Protein AF-A0A7W0NU84-F1 (afdb_monomer_lite)

Structure (mmCIF, N/CA/C/O backbone):
data_AF-A0A7W0NU84-F1
#
_entry.id   AF-A0A7W0NU84-F1
#
loop_
_atom_site.group_PDB
_atom_site.id
_atom_site.type_symbol
_atom_site.label_atom_id
_atom_site.label_alt_id
_atom_site.label_comp_id
_atom_site.label_asym_id
_atom_site.label_entity_id
_atom_site.label_seq_id
_atom_site.pdbx_PDB_ins_code
_atom_site.Cartn_x
_atom_site.Cartn_y
_atom_site.Cartn_z
_atom_site.occupancy
_atom_site.B_iso_or_equiv
_atom_site.auth_seq_id
_atom_site.auth_comp_id
_atom_site.auth_asym_id
_atom_site.auth_atom_id
_atom_site.pdbx_PDB_model_num
ATOM 1 N N . MET A 1 1 ? -51.612 52.251 52.554 1.00 40.50 1 MET A N 1
ATOM 2 C CA . MET A 1 1 ? -52.506 51.707 51.510 1.00 40.50 1 MET A CA 1
ATOM 3 C C . MET A 1 1 ? -51.687 50.801 50.609 1.00 40.50 1 MET A C 1
ATOM 5 O O . MET A 1 1 ? -50.624 51.212 50.166 1.00 40.50 1 MET A O 1
ATOM 9 N N . LEU A 1 2 ? -52.145 49.557 50.459 1.00 41.12 2 LEU A N 1
ATOM 10 C CA . LEU A 1 2 ? -51.575 48.499 49.626 1.00 41.12 2 LEU A CA 1
ATOM 11 C C . LEU A 1 2 ? -51.504 48.907 48.146 1.00 41.12 2 LEU A C 1
ATOM 13 O O . LEU A 1 2 ? -52.467 49.486 47.662 1.00 41.12 2 LEU A O 1
ATOM 17 N N . THR A 1 3 ? -50.463 48.469 47.425 1.00 41.66 3 THR A N 1
ATOM 18 C CA . THR A 1 3 ? -50.637 47.491 46.327 1.00 41.66 3 THR A CA 1
ATOM 19 C C . THR A 1 3 ? -49.306 46.847 45.932 1.00 41.66 3 THR A C 1
ATOM 21 O O . THR A 1 3 ? -48.330 47.525 45.629 1.00 41.66 3 THR A O 1
ATOM 24 N N . HIS A 1 4 ? -49.301 45.513 45.949 1.00 41.00 4 HIS A N 1
ATOM 25 C CA . HIS A 1 4 ? -48.306 44.640 45.338 1.00 41.00 4 HIS A CA 1
ATOM 26 C C . HIS A 1 4 ? -48.241 44.832 43.818 1.00 41.00 4 HIS A C 1
ATOM 28 O O . HIS A 1 4 ? -49.278 44.950 43.172 1.00 41.00 4 HIS A O 1
ATOM 34 N N . ALA A 1 5 ? -47.049 44.680 43.241 1.00 44.88 5 ALA A N 1
ATOM 35 C CA . ALA A 1 5 ? -46.904 44.103 41.908 1.00 44.88 5 ALA A CA 1
ATOM 36 C C . ALA A 1 5 ? -45.588 43.315 41.827 1.00 44.88 5 ALA A C 1
ATOM 38 O O . ALA A 1 5 ? -44.508 43.876 41.664 1.00 44.88 5 ALA A O 1
ATOM 39 N N . MET A 1 6 ? -45.703 41.993 41.967 1.00 47.34 6 MET A N 1
ATOM 40 C CA . MET A 1 6 ? -44.706 41.034 41.497 1.00 47.34 6 MET A CA 1
ATOM 41 C C . MET A 1 6 ? -44.535 41.191 39.982 1.00 47.34 6 MET A C 1
ATOM 43 O O . MET A 1 6 ? -45.529 41.197 39.256 1.00 47.34 6 MET A O 1
ATOM 47 N N . ARG A 1 7 ? -43.294 41.222 39.489 1.00 41.53 7 ARG A N 1
ATOM 48 C CA . ARG A 1 7 ? -42.988 40.846 38.104 1.00 41.53 7 ARG A CA 1
ATOM 49 C C . ARG A 1 7 ? -41.768 39.932 38.073 1.00 41.53 7 ARG A C 1
ATOM 51 O O . ARG A 1 7 ? -40.714 40.255 38.610 1.00 41.53 7 ARG A O 1
ATOM 58 N N . ALA A 1 8 ? -42.013 38.763 37.494 1.00 48.03 8 ALA A N 1
ATOM 59 C CA . ALA A 1 8 ? -41.130 37.624 37.326 1.00 48.03 8 ALA A CA 1
ATOM 60 C C . ALA A 1 8 ? -39.926 37.931 36.410 1.00 48.03 8 ALA A C 1
ATOM 62 O O . ALA A 1 8 ? -40.007 38.847 35.588 1.00 48.03 8 ALA A O 1
ATOM 63 N N . PRO A 1 9 ? -38.829 37.160 36.520 1.00 43.91 9 PRO A N 1
ATOM 64 C CA . PRO A 1 9 ? -37.654 37.314 35.673 1.00 43.91 9 PRO A CA 1
ATOM 65 C C . PRO A 1 9 ? -37.956 36.880 34.234 1.00 43.91 9 PRO A C 1
ATOM 67 O O . PRO A 1 9 ? -38.309 35.731 33.970 1.00 43.91 9 PRO A O 1
ATOM 70 N N . THR A 1 10 ? -37.796 37.807 33.292 1.00 46.47 10 THR A N 1
ATOM 71 C CA . THR A 1 10 ? -37.836 37.525 31.856 1.00 46.47 10 THR A CA 1
ATOM 72 C C . THR A 1 10 ? -36.582 36.733 31.491 1.00 46.47 10 THR A C 1
ATOM 74 O O . THR A 1 10 ? -35.487 37.284 31.403 1.00 46.47 10 THR A O 1
ATOM 77 N N . ALA A 1 11 ? -36.738 35.420 31.338 1.00 47.62 11 ALA A N 1
ATOM 78 C CA . ALA A 1 11 ? -35.702 34.528 30.845 1.00 47.62 11 ALA A CA 1
ATOM 79 C C . ALA A 1 11 ? -35.367 34.882 29.387 1.00 47.62 11 ALA A C 1
ATOM 81 O O . ALA A 1 11 ? -36.124 34.577 28.466 1.00 47.62 11 ALA A O 1
ATOM 82 N N . THR A 1 12 ? -34.232 35.545 29.181 1.00 49.22 12 THR A N 1
ATOM 83 C CA . THR A 1 12 ? -33.651 35.775 27.857 1.00 49.22 12 THR A CA 1
ATOM 84 C C . THR A 1 12 ? -33.118 34.444 27.327 1.00 49.22 12 THR A C 1
ATOM 86 O O . THR A 1 12 ? -32.030 34.007 27.697 1.00 49.22 12 THR A O 1
ATOM 89 N N . PHE A 1 13 ? -33.903 33.770 26.487 1.00 42.84 13 PHE A N 1
ATOM 90 C CA . PHE A 1 13 ? -33.463 32.590 25.744 1.00 42.84 13 PHE A CA 1
ATOM 91 C C . PHE A 1 13 ? -32.400 33.002 24.714 1.00 42.84 13 PHE A C 1
ATOM 93 O O . PHE A 1 13 ? -32.703 33.641 23.707 1.00 42.84 13 PHE A O 1
ATOM 100 N N . LEU A 1 14 ? -31.144 32.644 24.980 1.00 40.00 14 LEU A N 1
ATOM 101 C CA . LEU A 1 14 ? -30.031 32.769 24.044 1.00 40.00 14 LEU A CA 1
ATOM 102 C C . LEU A 1 14 ? -30.100 31.588 23.059 1.00 40.00 14 LEU A C 1
ATOM 104 O O . LEU A 1 14 ? -29.764 30.459 23.413 1.00 40.00 14 LEU A O 1
ATOM 108 N N . ILE A 1 15 ? -30.572 31.822 21.834 1.00 48.78 15 ILE A N 1
ATOM 109 C CA . ILE A 1 15 ? -30.535 30.813 20.767 1.00 48.78 15 ILE A CA 1
ATOM 110 C C . ILE A 1 15 ? -29.123 30.822 20.176 1.00 48.78 15 ILE A C 1
ATOM 112 O O . ILE A 1 15 ? -28.777 31.678 19.364 1.00 48.78 15 ILE A O 1
ATOM 116 N N . VAL A 1 16 ? -28.292 29.872 20.604 1.00 48.31 16 VAL A N 1
ATOM 117 C CA . VAL A 1 16 ? -27.009 29.573 19.958 1.00 48.31 16 VAL A CA 1
ATOM 118 C C . VAL A 1 16 ? -27.317 28.811 18.667 1.00 48.31 16 VAL A C 1
ATOM 120 O O . VAL A 1 16 ? -27.573 27.610 18.690 1.00 48.31 16 VAL A O 1
ATOM 123 N N . MET A 1 17 ? -27.340 29.513 17.529 1.00 39.62 17 MET A N 1
ATOM 124 C CA . MET A 1 17 ? -27.327 28.867 16.214 1.00 39.62 17 MET A CA 1
ATOM 125 C C . MET A 1 17 ? -25.930 28.300 15.954 1.00 39.62 17 MET A C 1
ATOM 127 O O . MET A 1 17 ? -25.048 28.984 15.439 1.00 39.62 17 MET A O 1
ATOM 131 N N . THR A 1 18 ? -25.728 27.034 16.307 1.00 49.00 18 THR A N 1
ATOM 132 C CA . THR A 1 18 ? -24.562 26.266 15.868 1.00 49.00 18 THR A CA 1
ATOM 133 C C . THR A 1 18 ? -24.756 25.916 14.394 1.00 49.00 18 THR A C 1
ATOM 135 O O . THR A 1 18 ? -25.393 24.920 14.056 1.00 49.00 18 THR A O 1
ATOM 138 N N . VAL A 1 19 ? -24.243 26.757 13.494 1.00 47.81 19 VAL A N 1
ATOM 139 C CA . VAL A 1 19 ? -24.115 26.406 12.075 1.00 47.81 19 VAL A CA 1
ATOM 140 C C . VAL A 1 19 ? -23.011 25.359 11.978 1.00 47.81 19 VAL A C 1
ATOM 142 O O . VAL A 1 19 ? -21.824 25.681 11.990 1.00 47.81 19 VAL A O 1
ATOM 145 N N . LEU A 1 20 ? -23.405 24.086 11.939 1.00 44.84 20 LEU A N 1
ATOM 146 C CA . LEU A 1 20 ? -22.503 22.984 11.640 1.00 44.84 20 LEU A CA 1
ATOM 147 C C . LEU A 1 20 ? -22.158 23.074 10.147 1.00 44.84 20 LEU A C 1
ATOM 149 O O . LEU A 1 20 ? -22.855 22.533 9.292 1.00 44.84 20 LEU A O 1
ATOM 153 N N . ALA A 1 21 ? -21.116 23.834 9.819 1.00 44.00 21 ALA A N 1
ATOM 154 C CA . ALA A 1 21 ? -20.542 23.836 8.485 1.00 44.00 21 ALA A CA 1
ATOM 155 C C . ALA A 1 21 ? -19.875 22.472 8.257 1.00 44.00 21 ALA A C 1
ATOM 157 O O . ALA A 1 21 ? -18.706 22.273 8.583 1.00 44.00 21 ALA A O 1
ATOM 158 N N . THR A 1 22 ? -20.623 21.508 7.721 1.00 46.16 22 THR A N 1
ATOM 159 C CA . THR A 1 22 ? -20.059 20.283 7.148 1.00 46.16 22 THR A CA 1
ATOM 160 C C . THR A 1 22 ? -19.301 20.662 5.884 1.00 46.16 22 THR A C 1
ATOM 162 O O . THR A 1 22 ? -19.836 20.610 4.772 1.00 46.16 22 THR A O 1
ATOM 165 N N . ALA A 1 23 ? -18.055 21.097 6.064 1.00 43.12 23 ALA A N 1
ATOM 166 C CA . ALA A 1 23 ? -17.084 21.183 4.993 1.00 43.12 23 ALA A CA 1
ATOM 167 C C . ALA A 1 23 ? -16.898 19.766 4.439 1.00 43.12 23 ALA A C 1
ATOM 169 O O . ALA A 1 23 ? -16.232 18.929 5.044 1.00 43.12 23 ALA A O 1
ATOM 170 N N . HIS A 1 24 ? -17.535 19.487 3.304 1.00 40.06 24 HIS A N 1
ATOM 171 C CA . HIS A 1 24 ? -17.214 18.323 2.497 1.00 40.06 24 HIS A CA 1
ATOM 172 C C . HIS A 1 24 ? -15.833 18.589 1.907 1.00 40.06 24 HIS A C 1
ATOM 174 O O . HIS A 1 24 ? -15.688 19.228 0.867 1.00 40.06 24 HIS A O 1
ATOM 180 N N . VAL A 1 25 ? -14.801 18.173 2.639 1.00 40.44 25 VAL A N 1
ATOM 181 C CA . VAL A 1 25 ? -13.452 18.071 2.100 1.00 40.44 25 VAL A CA 1
ATOM 182 C C . VAL A 1 25 ? -13.522 16.972 1.050 1.00 40.44 25 VAL A C 1
ATOM 184 O O . VAL A 1 25 ? -13.504 15.787 1.376 1.00 40.44 25 VAL A O 1
ATOM 187 N N . PHE A 1 26 ? -13.643 17.366 -0.215 1.00 32.94 26 PHE A N 1
ATOM 188 C CA . PHE A 1 26 ? -13.259 16.516 -1.332 1.00 32.94 26 PHE A CA 1
ATOM 189 C C . PHE A 1 26 ? -11.752 16.301 -1.199 1.00 32.94 26 PHE A C 1
ATOM 191 O O . PHE A 1 26 ? -10.952 17.094 -1.691 1.00 32.94 26 PHE A O 1
ATOM 198 N N . ALA A 1 27 ? -11.362 15.291 -0.424 1.00 41.88 27 ALA A N 1
ATOM 199 C CA . ALA A 1 27 ? -9.983 14.855 -0.374 1.00 41.88 27 ALA A CA 1
ATOM 200 C C . ALA A 1 27 ? -9.614 14.429 -1.796 1.00 41.88 27 ALA A C 1
ATOM 202 O O . ALA A 1 27 ? -10.244 13.526 -2.350 1.00 41.88 27 ALA A O 1
ATOM 203 N N . SER A 1 28 ? -8.623 15.092 -2.396 1.00 41.28 28 SER A N 1
ATOM 204 C CA . SER A 1 28 ? -7.923 14.537 -3.549 1.00 41.28 28 SER A CA 1
ATOM 205 C C . SER A 1 28 ? -7.577 13.092 -3.203 1.00 41.28 28 SER A C 1
ATOM 207 O O . SER A 1 28 ? -7.032 12.814 -2.131 1.00 41.28 28 SER A O 1
ATOM 209 N N . HIS A 1 29 ? -7.972 12.150 -4.057 1.00 50.59 29 HIS A N 1
ATOM 210 C CA . HIS A 1 29 ? -7.643 10.741 -3.874 1.00 50.59 29 HIS A CA 1
ATOM 211 C C . HIS A 1 29 ? -6.141 10.540 -4.135 1.00 50.59 29 HIS A C 1
ATOM 213 O O . HIS A 1 29 ? -5.758 9.916 -5.113 1.00 50.59 29 HIS A O 1
ATOM 219 N N . ASP A 1 30 ? -5.256 11.111 -3.324 1.00 57.88 30 ASP A N 1
ATOM 220 C CA . ASP A 1 30 ? -3.825 10.867 -3.450 1.00 57.88 30 ASP A CA 1
ATOM 221 C C . ASP A 1 30 ? -3.565 9.407 -3.076 1.00 57.88 30 ASP A C 1
ATOM 223 O O . ASP A 1 30 ? -3.809 8.978 -1.941 1.00 57.88 30 ASP A O 1
ATOM 227 N N . VAL A 1 31 ? -3.134 8.626 -4.069 1.00 67.19 31 VAL A N 1
ATOM 228 C CA . VAL A 1 31 ? -2.692 7.246 -3.869 1.00 67.19 31 VAL A CA 1
ATOM 229 C C . VAL A 1 31 ? -1.518 7.307 -2.886 1.00 67.19 31 VAL A C 1
ATOM 231 O O . VAL A 1 31 ? -0.577 8.062 -3.120 1.00 67.19 31 VAL A O 1
ATOM 234 N N . PRO A 1 32 ? -1.566 6.585 -1.754 1.00 77.06 32 PRO A N 1
ATOM 235 C CA . PRO A 1 32 ? -0.643 6.819 -0.647 1.00 77.06 32 PRO A CA 1
ATOM 236 C C . PRO A 1 32 ? 0.768 6.281 -0.889 1.00 77.06 32 PRO A C 1
ATOM 238 O O . PRO A 1 32 ? 1.634 6.501 -0.047 1.00 77.06 32 PRO A O 1
ATOM 241 N N . ILE A 1 33 ? 1.007 5.591 -2.004 1.00 82.56 33 ILE A N 1
ATOM 242 C CA . ILE A 1 33 ? 2.334 5.115 -2.391 1.00 82.56 33 ILE A CA 1
ATOM 243 C C . ILE A 1 33 ? 2.982 6.080 -3.377 1.00 82.56 33 ILE A C 1
ATOM 245 O O . ILE A 1 33 ? 2.340 6.557 -4.311 1.00 82.56 33 ILE A O 1
ATOM 249 N N . THR A 1 34 ? 4.264 6.371 -3.167 1.00 84.69 34 THR A N 1
ATOM 250 C CA . THR A 1 34 ? 5.027 7.278 -4.044 1.00 84.69 34 THR A CA 1
ATOM 251 C C . THR A 1 34 ? 5.799 6.548 -5.138 1.00 84.69 34 THR A C 1
ATOM 253 O O . THR A 1 34 ? 6.386 7.195 -6.004 1.00 84.69 34 THR A O 1
ATOM 256 N N . THR A 1 35 ? 5.847 5.214 -5.088 1.00 82.56 35 THR A N 1
ATOM 257 C CA . THR A 1 35 ? 6.432 4.396 -6.154 1.00 82.56 35 THR A CA 1
ATOM 258 C C . THR A 1 35 ? 5.662 4.655 -7.450 1.00 82.56 35 THR A C 1
ATOM 260 O O . THR A 1 35 ? 4.431 4.575 -7.439 1.00 82.56 35 THR A O 1
ATOM 263 N N . PRO A 1 36 ? 6.343 4.986 -8.559 1.00 84.12 36 PRO A N 1
ATOM 264 C CA . PRO A 1 36 ? 5.662 5.246 -9.817 1.00 84.12 36 PRO A CA 1
ATOM 265 C C . PRO A 1 36 ? 5.025 3.957 -10.348 1.00 84.12 36 PRO A C 1
ATOM 267 O O . PRO A 1 36 ? 5.593 2.878 -10.191 1.00 84.12 36 PRO A O 1
ATOM 270 N N . ILE A 1 37 ? 3.842 4.087 -10.956 1.00 83.12 37 ILE A N 1
ATOM 271 C CA . ILE A 1 37 ? 3.110 2.969 -11.577 1.00 83.12 37 ILE A CA 1
ATOM 272 C C . ILE A 1 37 ? 3.956 2.357 -12.695 1.00 83.12 37 ILE A C 1
ATOM 274 O O . ILE A 1 37 ? 4.158 1.146 -12.728 1.00 83.12 37 ILE A O 1
ATOM 278 N N . GLU A 1 38 ? 4.525 3.219 -13.537 1.00 82.25 38 GLU A N 1
ATOM 279 C CA . GLU A 1 38 ? 5.495 2.848 -14.556 1.00 82.25 38 GLU A CA 1
ATOM 280 C C . GLU A 1 38 ? 6.927 3.061 -14.053 1.00 82.25 38 GLU A C 1
ATOM 282 O O . GLU A 1 38 ? 7.297 4.152 -13.616 1.00 82.25 38 GLU A O 1
ATOM 287 N N . SER A 1 39 ? 7.769 2.034 -14.164 1.00 80.56 39 SER A N 1
ATOM 288 C CA . SER A 1 39 ? 9.210 2.135 -13.925 1.00 80.56 39 SER A CA 1
ATOM 289 C C . SER A 1 39 ? 10.000 1.594 -15.111 1.00 80.56 39 SER A C 1
ATOM 291 O O . SER A 1 39 ? 9.765 0.478 -15.575 1.00 80.56 39 SER A O 1
ATOM 293 N N . ALA A 1 40 ? 10.998 2.363 -15.550 1.00 82.25 40 ALA A N 1
ATOM 294 C CA . ALA A 1 40 ? 11.964 1.930 -16.559 1.00 82.25 40 ALA A CA 1
ATOM 295 C C . ALA A 1 40 ? 12.963 0.881 -16.024 1.00 82.25 40 ALA A C 1
ATOM 297 O O . ALA A 1 40 ? 13.636 0.223 -16.814 1.00 82.25 40 ALA A O 1
ATOM 298 N N . ASP A 1 41 ? 13.059 0.721 -14.698 1.00 84.94 41 ASP A N 1
ATOM 299 C CA . ASP A 1 41 ? 13.918 -0.258 -14.028 1.00 84.94 41 ASP A CA 1
ATOM 300 C C . ASP A 1 41 ? 13.079 -1.185 -13.132 1.00 84.94 41 ASP A C 1
ATOM 302 O O . ASP A 1 41 ? 12.413 -0.734 -12.195 1.00 84.94 41 ASP A O 1
ATOM 306 N N . ASN A 1 42 ? 13.115 -2.484 -13.436 1.00 87.06 42 ASN A N 1
ATOM 307 C CA . ASN A 1 42 ? 12.516 -3.563 -12.641 1.00 87.06 42 ASN A CA 1
ATOM 308 C C . ASN A 1 42 ? 13.578 -4.593 -12.221 1.00 87.06 42 ASN A C 1
ATOM 310 O O . ASN A 1 42 ? 13.296 -5.770 -12.020 1.00 87.06 42 ASN A O 1
ATOM 314 N N . GLY A 1 43 ? 14.837 -4.167 -12.102 1.00 90.88 43 GLY A N 1
ATOM 315 C CA . GLY A 1 43 ? 15.890 -5.003 -11.552 1.00 90.88 43 GLY A CA 1
ATOM 316 C C . GLY A 1 43 ? 15.650 -5.336 -10.069 1.00 90.88 43 GLY A C 1
ATOM 317 O O . GLY A 1 43 ? 14.962 -4.598 -9.357 1.00 90.88 43 GLY A O 1
ATOM 318 N N . PRO A 1 44 ? 16.289 -6.393 -9.535 1.00 94.31 44 PRO A N 1
ATOM 319 C CA . PRO A 1 44 ? 16.088 -6.829 -8.148 1.00 94.31 44 PRO A CA 1
ATOM 320 C C . PRO A 1 44 ? 16.337 -5.736 -7.097 1.00 94.31 44 PRO A C 1
ATOM 322 O O . PRO A 1 44 ? 15.671 -5.688 -6.064 1.00 94.31 44 PRO A O 1
ATOM 325 N N . MET A 1 45 ? 17.290 -4.833 -7.352 1.00 94.38 45 MET A N 1
ATOM 326 C CA . MET A 1 45 ? 17.580 -3.713 -6.451 1.00 94.38 45 MET A CA 1
ATOM 327 C C . MET A 1 45 ? 16.473 -2.654 -6.450 1.00 94.38 45 MET A C 1
ATOM 329 O O . MET A 1 45 ? 16.167 -2.114 -5.384 1.00 94.38 45 MET A O 1
ATOM 333 N N . ALA A 1 46 ? 15.878 -2.374 -7.613 1.00 92.38 46 ALA A N 1
ATOM 334 C CA . ALA A 1 46 ? 14.770 -1.436 -7.750 1.00 92.38 46 ALA A CA 1
ATOM 335 C C . ALA A 1 46 ? 13.520 -1.978 -7.046 1.00 92.38 46 ALA A C 1
ATOM 337 O O . ALA A 1 46 ? 12.926 -1.276 -6.230 1.00 92.38 46 ALA A O 1
ATOM 338 N N . ILE A 1 47 ? 13.214 -3.264 -7.236 1.00 95.12 47 ILE A N 1
ATOM 339 C CA . ILE A 1 47 ? 12.117 -3.947 -6.536 1.00 95.12 47 ILE A CA 1
ATOM 340 C C . ILE A 1 47 ? 12.332 -3.899 -5.018 1.00 95.12 47 ILE A C 1
ATOM 342 O O . ILE A 1 47 ? 11.439 -3.505 -4.272 1.00 95.12 47 ILE A O 1
ATOM 346 N N . ALA A 1 48 ? 13.539 -4.211 -4.533 1.00 95.12 48 ALA A N 1
ATOM 347 C CA . ALA A 1 48 ? 13.843 -4.130 -3.104 1.00 95.12 48 ALA A CA 1
ATOM 348 C C . ALA A 1 48 ? 13.709 -2.701 -2.541 1.00 95.12 48 ALA A C 1
ATOM 350 O O . ALA A 1 48 ? 13.351 -2.524 -1.376 1.00 95.12 48 ALA A O 1
ATOM 351 N N . ALA A 1 49 ? 14.009 -1.672 -3.339 1.00 94.19 49 ALA A N 1
ATOM 352 C CA . ALA A 1 49 ? 13.778 -0.283 -2.952 1.00 94.19 49 ALA A CA 1
ATOM 353 C C . ALA A 1 49 ? 12.282 0.056 -2.910 1.00 94.19 49 ALA A C 1
ATOM 355 O O . ALA A 1 49 ? 11.841 0.689 -1.952 1.00 94.19 49 ALA A O 1
ATOM 356 N N . ALA A 1 50 ? 11.509 -0.418 -3.885 1.00 95.12 50 ALA A N 1
ATOM 357 C CA . ALA A 1 50 ? 10.067 -0.225 -3.952 1.00 95.12 50 ALA A CA 1
ATOM 358 C C . ALA A 1 50 ? 9.334 -0.891 -2.775 1.00 95.12 50 ALA A C 1
ATOM 360 O O . ALA A 1 50 ? 8.468 -0.265 -2.169 1.00 95.12 50 ALA A O 1
ATOM 361 N N . ILE A 1 51 ? 9.749 -2.096 -2.369 1.00 96.94 51 ILE A N 1
ATOM 362 C CA . ILE A 1 51 ? 9.250 -2.771 -1.157 1.00 96.94 51 ILE A CA 1
ATOM 363 C C . ILE A 1 51 ? 9.482 -1.896 0.080 1.00 96.94 51 ILE A C 1
ATOM 365 O O . ILE A 1 51 ? 8.543 -1.590 0.815 1.00 96.94 51 ILE A O 1
ATOM 369 N N . ARG A 1 52 ? 10.723 -1.426 0.290 1.00 96.88 52 ARG A N 1
ATOM 370 C CA . ARG A 1 52 ? 11.051 -0.539 1.424 1.00 96.88 52 ARG A CA 1
ATOM 371 C C . ARG A 1 52 ? 10.219 0.742 1.407 1.00 96.88 52 ARG A C 1
ATOM 373 O O . ARG A 1 52 ? 9.845 1.234 2.470 1.00 96.88 52 ARG A O 1
ATOM 380 N N . GLN A 1 53 ? 9.944 1.276 0.219 1.00 95.19 53 GLN A N 1
ATOM 381 C CA . GLN A 1 53 ? 9.109 2.458 0.053 1.00 95.19 53 GLN A CA 1
ATOM 382 C C . GLN A 1 53 ? 7.648 2.171 0.428 1.00 95.19 53 GLN A C 1
ATOM 384 O O . GLN A 1 53 ? 7.088 2.909 1.236 1.00 95.19 53 GLN A O 1
ATOM 389 N N . GLY A 1 54 ? 7.067 1.070 -0.057 1.00 95.62 54 GLY A N 1
ATOM 390 C CA . GLY A 1 54 ? 5.707 0.644 0.291 1.00 95.62 54 GLY A CA 1
ATOM 391 C C . GLY A 1 54 ? 5.508 0.466 1.799 1.00 95.62 54 GLY A C 1
ATOM 392 O O . GLY A 1 54 ? 4.547 0.984 2.371 1.00 95.62 54 GLY A O 1
ATOM 393 N N . GLU A 1 55 ? 6.465 -0.164 2.487 1.00 97.19 55 GLU A N 1
ATOM 394 C CA . GLU A 1 55 ? 6.438 -0.276 3.952 1.00 97.19 55 GLU A CA 1
ATOM 395 C C . GLU A 1 55 ? 6.522 1.084 4.661 1.00 97.19 55 GLU A C 1
ATOM 397 O O . GLU A 1 55 ? 5.869 1.303 5.688 1.00 97.19 55 GLU A O 1
ATOM 402 N N . ALA A 1 56 ? 7.366 1.994 4.168 1.00 96.38 56 ALA A N 1
ATOM 403 C CA . ALA A 1 56 ? 7.520 3.328 4.743 1.00 96.38 56 ALA A CA 1
ATOM 404 C C . ALA A 1 56 ? 6.240 4.159 4.575 1.00 96.38 56 ALA A C 1
ATOM 406 O O . ALA A 1 56 ? 5.813 4.837 5.516 1.00 96.38 56 ALA A O 1
ATOM 407 N N . ASP A 1 57 ? 5.603 4.057 3.411 1.00 95.62 57 ASP A N 1
ATOM 408 C CA . ASP A 1 57 ? 4.323 4.688 3.110 1.00 95.62 57 ASP A CA 1
ATOM 409 C C . ASP A 1 57 ? 3.208 4.139 4.016 1.00 95.62 57 ASP A C 1
ATOM 411 O O . ASP A 1 57 ? 2.456 4.923 4.603 1.00 95.62 57 ASP A O 1
ATOM 415 N N . ALA A 1 58 ? 3.161 2.821 4.245 1.00 95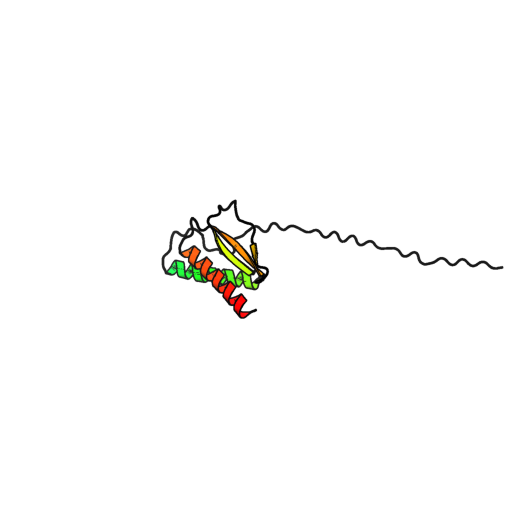.56 58 ALA A N 1
ATOM 416 C CA . ALA A 1 58 ? 2.207 2.220 5.178 1.00 95.56 58 ALA A CA 1
ATOM 417 C C . ALA A 1 58 ? 2.423 2.705 6.616 1.00 95.56 58 ALA A C 1
ATOM 419 O O . ALA A 1 58 ? 1.477 3.116 7.287 1.00 95.56 58 ALA A O 1
ATOM 420 N N . LYS A 1 59 ? 3.674 2.738 7.092 1.00 95.25 59 LYS A N 1
ATOM 421 C CA . LYS A 1 59 ? 4.012 3.253 8.433 1.00 95.25 59 LYS A CA 1
ATOM 422 C C . LYS A 1 59 ? 3.593 4.711 8.612 1.00 95.25 59 LYS A C 1
ATOM 424 O O . LYS A 1 59 ? 3.122 5.082 9.690 1.00 95.25 59 LYS A O 1
ATOM 429 N N . ARG A 1 60 ? 3.754 5.542 7.578 1.00 94.62 60 ARG A N 1
ATOM 430 C CA . ARG A 1 60 ? 3.297 6.938 7.593 1.00 94.62 60 ARG A CA 1
ATOM 431 C C . ARG A 1 60 ? 1.782 7.018 7.755 1.00 94.62 60 ARG A C 1
ATOM 433 O O . ARG A 1 60 ? 1.314 7.786 8.594 1.00 94.62 60 ARG A O 1
ATOM 440 N N . ASP A 1 61 ? 1.038 6.231 6.988 1.00 93.38 61 ASP A N 1
ATOM 441 C CA . ASP A 1 61 ? -0.424 6.235 7.030 1.00 93.38 61 ASP A CA 1
ATOM 442 C C . ASP A 1 61 ? -0.965 5.676 8.354 1.00 93.38 61 ASP A C 1
ATOM 444 O O . ASP A 1 61 ? -1.822 6.315 8.967 1.00 93.38 61 ASP A O 1
ATOM 448 N N . ILE A 1 62 ? -0.390 4.588 8.879 1.00 93.38 62 ILE A N 1
ATOM 449 C CA . ILE A 1 62 ? -0.708 4.048 10.214 1.00 93.38 62 ILE A CA 1
ATOM 450 C C . ILE A 1 62 ? -0.512 5.121 11.288 1.00 93.38 62 ILE A C 1
ATOM 452 O O . ILE A 1 62 ? -1.406 5.370 12.095 1.00 93.38 62 ILE A O 1
ATOM 456 N N . LYS A 1 63 ? 0.636 5.814 11.282 1.00 93.50 63 LYS A N 1
ATOM 457 C CA . LYS A 1 63 ? 0.923 6.896 12.238 1.00 93.50 63 LYS A CA 1
ATOM 458 C C . LYS A 1 63 ? -0.072 8.055 12.122 1.00 93.50 63 LYS A C 1
ATOM 460 O O . LYS A 1 63 ? -0.332 8.738 13.110 1.00 93.50 63 LYS A O 1
ATOM 465 N N . ALA A 1 64 ? -0.616 8.280 10.930 1.00 91.06 64 ALA A N 1
ATOM 466 C CA . ALA A 1 64 ? -1.637 9.286 10.668 1.00 91.06 64 ALA A CA 1
ATOM 467 C C . ALA A 1 64 ? -3.074 8.800 10.952 1.00 91.06 64 ALA A C 1
ATOM 469 O O . ALA A 1 64 ? -4.010 9.561 10.714 1.00 91.06 64 ALA A O 1
ATOM 470 N N . GLY A 1 65 ? -3.266 7.561 11.424 1.00 9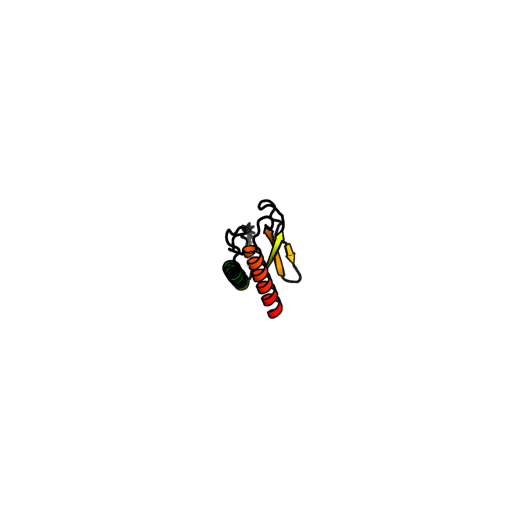0.31 65 GLY A N 1
ATOM 471 C CA . GLY A 1 65 ? -4.588 6.966 11.655 1.00 90.31 65 GLY A CA 1
ATOM 472 C C . GLY A 1 65 ? -5.362 6.663 10.368 1.00 90.31 65 GLY A C 1
ATOM 473 O O . GLY A 1 65 ? -6.589 6.609 10.382 1.00 90.31 65 GLY A O 1
ATOM 474 N N . LYS A 1 66 ? -4.664 6.516 9.237 1.00 89.81 66 LYS A N 1
ATOM 475 C CA . LYS A 1 66 ? -5.250 6.234 7.923 1.00 89.81 66 LYS A CA 1
ATOM 476 C C . LYS A 1 66 ? -5.106 4.747 7.615 1.00 89.81 66 LYS A C 1
ATOM 478 O O . LYS A 1 66 ? -4.073 4.314 7.120 1.00 89.81 66 LYS A O 1
ATOM 483 N N . PHE A 1 67 ? -6.152 3.972 7.873 1.00 90.44 67 PHE A N 1
ATOM 484 C CA . PHE A 1 67 ? -6.154 2.532 7.606 1.00 90.44 67 PHE A CA 1
ATOM 485 C C . PHE A 1 67 ? -6.710 2.265 6.218 1.00 90.44 67 PHE A C 1
ATOM 487 O O . PHE A 1 67 ? -7.903 2.439 5.965 1.00 90.44 67 PHE A O 1
ATOM 494 N N . ARG A 1 68 ? -5.831 1.889 5.292 1.00 90.50 68 ARG A N 1
ATOM 495 C CA . ARG A 1 68 ? -6.176 1.762 3.878 1.00 90.50 68 ARG A CA 1
ATOM 496 C C . ARG A 1 68 ? -5.627 0.470 3.305 1.00 90.50 68 ARG A C 1
ATOM 498 O O . ARG A 1 68 ? -4.550 0.038 3.700 1.00 90.50 68 ARG A O 1
ATOM 505 N N . ILE A 1 69 ? -6.348 -0.106 2.354 1.00 92.31 69 ILE A N 1
ATOM 506 C CA . ILE A 1 69 ? -5.878 -1.225 1.537 1.00 92.31 69 ILE A CA 1
ATOM 507 C C . ILE A 1 69 ? -5.965 -0.802 0.076 1.00 92.31 69 ILE A C 1
ATOM 509 O O . ILE A 1 69 ? -6.978 -0.259 -0.362 1.00 92.31 69 ILE A O 1
ATOM 513 N N . LEU A 1 70 ? -4.892 -1.028 -0.670 1.00 90.69 70 LEU A N 1
ATOM 514 C CA . LEU A 1 70 ? -4.809 -0.701 -2.086 1.00 90.69 70 LEU A CA 1
ATOM 515 C C . LEU A 1 70 ? -5.288 -1.899 -2.901 1.00 90.69 70 LEU A C 1
ATOM 517 O O . LEU A 1 70 ? -4.725 -2.988 -2.792 1.00 90.69 70 LEU A O 1
ATOM 521 N N . LEU A 1 71 ? -6.335 -1.696 -3.694 1.00 86.69 71 LEU A N 1
ATOM 522 C CA . LEU A 1 71 ? -6.876 -2.687 -4.614 1.00 86.69 71 LEU A CA 1
ATOM 523 C C . LEU A 1 71 ? -6.373 -2.372 -6.018 1.00 86.69 71 LEU A C 1
ATOM 525 O O . LEU A 1 71 ? -6.635 -1.295 -6.544 1.00 86.69 71 LEU A O 1
ATOM 529 N N . LEU A 1 72 ? -5.644 -3.307 -6.617 1.00 84.81 72 LEU A N 1
ATOM 530 C CA . LEU A 1 72 ? -5.232 -3.200 -8.012 1.00 84.81 72 LEU A CA 1
ATOM 531 C C . LEU A 1 72 ? -6.471 -3.333 -8.902 1.00 84.81 72 LEU A C 1
ATOM 533 O O . LEU A 1 72 ? -7.175 -4.340 -8.830 1.00 84.81 72 LEU A O 1
ATOM 537 N N . ASP A 1 73 ? -6.735 -2.322 -9.721 1.00 76.19 73 ASP A N 1
ATOM 538 C CA . ASP A 1 73 ? -7.933 -2.245 -10.551 1.00 76.19 73 ASP A CA 1
ATOM 539 C C . ASP A 1 73 ? -7.593 -1.709 -11.952 1.00 76.19 73 ASP A C 1
ATOM 541 O O . ASP A 1 73 ? -6.594 -1.015 -12.154 1.00 76.19 73 ASP A O 1
ATOM 545 N N . ILE A 1 74 ? -8.412 -2.058 -12.941 1.00 65.12 74 ILE A N 1
ATOM 546 C CA . ILE A 1 74 ? -8.235 -1.666 -14.351 1.00 65.12 74 ILE A CA 1
ATOM 547 C C . ILE A 1 74 ? -8.936 -0.321 -14.635 1.00 65.12 74 ILE A C 1
ATOM 549 O O . ILE A 1 74 ? -8.853 0.196 -15.745 1.00 65.12 74 ILE A O 1
ATOM 553 N N . VAL A 1 75 ? -9.603 0.284 -13.643 1.00 59.78 75 VAL A N 1
ATOM 554 C CA . VAL A 1 75 ? -10.272 1.583 -13.821 1.00 59.78 75 VAL A CA 1
ATOM 555 C C . VAL A 1 75 ? -9.307 2.682 -14.259 1.00 59.78 75 VAL A C 1
ATOM 557 O O . VAL A 1 75 ? -8.231 2.883 -13.686 1.00 59.78 75 VAL A O 1
ATOM 560 N N . TRP A 1 76 ? -9.749 3.424 -15.272 1.00 53.47 76 TRP A N 1
ATOM 561 C CA 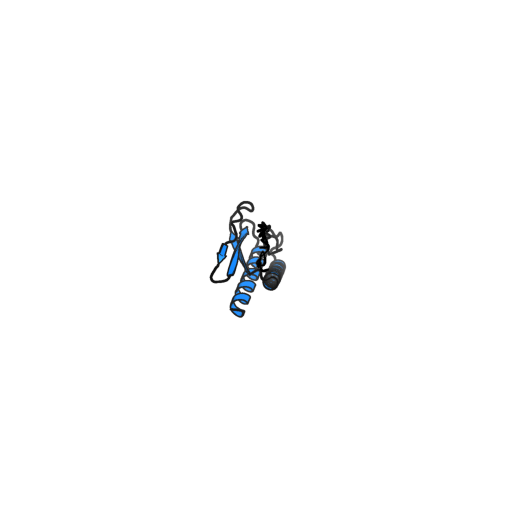. TRP A 1 76 ? -9.110 4.636 -15.760 1.00 53.47 76 TRP A CA 1
ATOM 562 C C . TRP A 1 76 ? -9.033 5.687 -14.637 1.00 53.47 76 TRP A C 1
ATOM 564 O O . TRP A 1 76 ? -9.862 5.702 -13.725 1.00 53.47 76 TRP A O 1
ATOM 574 N N . GLN A 1 77 ? -8.007 6.550 -14.643 1.00 51.66 77 GLN A N 1
ATOM 575 C CA . GLN A 1 77 ? -7.738 7.491 -13.536 1.00 51.66 77 GLN A CA 1
ATOM 576 C C . GLN A 1 77 ? -8.911 8.445 -13.226 1.00 51.66 77 GLN A C 1
ATOM 578 O O . GLN A 1 77 ? -9.030 8.939 -12.103 1.00 51.66 77 GLN A O 1
ATOM 583 N N . ASP A 1 78 ? -9.766 8.689 -14.212 1.00 53.47 78 ASP A N 1
ATOM 584 C CA . ASP A 1 78 ? -11.004 9.467 -14.185 1.00 53.47 78 ASP A CA 1
ATOM 585 C C . ASP A 1 78 ? -12.216 8.698 -13.626 1.00 53.47 78 ASP A C 1
ATOM 587 O O . ASP A 1 78 ? -13.169 9.323 -13.163 1.00 53.47 78 ASP A O 1
ATOM 591 N N . GLU A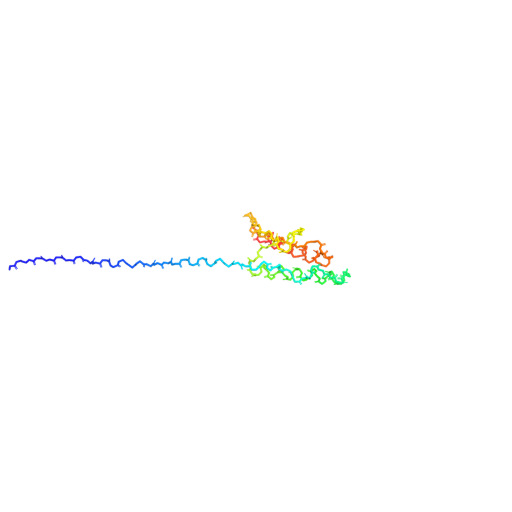 1 79 ? -12.148 7.368 -13.554 1.00 54.72 79 GLU A N 1
ATOM 592 C CA . GLU A 1 79 ? -13.164 6.481 -12.971 1.00 54.72 79 GLU A CA 1
ATOM 593 C C . GLU A 1 79 ? -12.727 5.895 -11.623 1.00 54.72 79 GLU A C 1
ATOM 595 O O . GLU A 1 79 ? -13.126 4.787 -11.253 1.00 54.72 79 GLU A O 1
ATOM 600 N N . ARG A 1 80 ? -11.903 6.620 -10.853 1.00 60.44 80 ARG A N 1
ATOM 601 C CA . ARG A 1 80 ? -11.576 6.206 -9.481 1.00 60.44 80 ARG A CA 1
ATOM 602 C C . ARG A 1 80 ? -12.863 5.993 -8.698 1.00 60.44 80 ARG A C 1
ATOM 604 O O . ARG A 1 80 ? -13.526 6.947 -8.287 1.00 60.44 80 ARG A O 1
ATOM 611 N N . SER A 1 81 ? -13.186 4.720 -8.491 1.00 60.47 81 SER A N 1
ATOM 612 C CA . SER A 1 81 ? -14.308 4.306 -7.669 1.00 60.47 81 SER A CA 1
ATOM 613 C C . SER A 1 81 ? -14.149 4.932 -6.290 1.00 60.47 81 SER A C 1
ATOM 615 O O . SER A 1 81 ? -13.041 4.999 -5.748 1.00 60.47 81 SER A O 1
ATOM 617 N N . ALA A 1 82 ? -15.255 5.439 -5.745 1.00 69.00 82 ALA A N 1
ATOM 618 C CA . ALA A 1 82 ? -15.260 5.984 -4.399 1.00 69.00 82 ALA A CA 1
ATOM 619 C C . ALA A 1 82 ? -14.660 4.946 -3.431 1.00 69.00 82 ALA A C 1
ATOM 621 O O . ALA A 1 82 ? -14.971 3.758 -3.566 1.00 69.00 82 ALA A O 1
ATOM 622 N N . PRO A 1 83 ? -13.812 5.360 -2.473 1.00 75.31 83 PRO A N 1
ATOM 623 C CA . PRO A 1 83 ? -13.207 4.419 -1.548 1.00 75.31 83 PRO A CA 1
ATOM 624 C C . PRO A 1 83 ? -14.283 3.621 -0.803 1.00 75.31 83 PRO A C 1
ATOM 626 O O . PRO A 1 83 ? -15.244 4.198 -0.288 1.00 75.31 83 PRO A O 1
ATOM 629 N N . VAL A 1 84 ? -14.132 2.298 -0.745 1.00 81.56 84 VAL A N 1
ATOM 630 C CA . VAL A 1 84 ? -15.103 1.409 -0.089 1.00 81.56 84 VAL A CA 1
ATOM 631 C C . VAL A 1 84 ? -14.666 1.184 1.352 1.00 81.56 84 VAL A C 1
ATOM 633 O O . VAL A 1 84 ? -13.532 0.790 1.599 1.00 81.56 84 VAL A O 1
ATOM 636 N N . HIS A 1 85 ? -15.549 1.437 2.314 1.00 84.19 85 HIS A N 1
ATOM 637 C CA . HIS A 1 85 ? -15.247 1.248 3.731 1.00 84.19 85 HIS A CA 1
ATOM 638 C C . HIS A 1 85 ? -15.663 -0.152 4.193 1.00 84.19 85 HIS A C 1
ATOM 640 O O . HIS A 1 85 ? -16.813 -0.548 4.008 1.00 84.19 85 HIS A O 1
ATOM 646 N N . ASP A 1 86 ? -14.753 -0.873 4.841 1.00 83.69 86 ASP A N 1
ATOM 647 C CA . ASP A 1 86 ? -15.043 -2.122 5.539 1.00 83.69 86 ASP A CA 1
ATOM 648 C C . ASP A 1 86 ? -15.476 -1.811 6.981 1.00 83.69 86 ASP A C 1
ATOM 650 O O . ASP A 1 86 ? -14.670 -1.298 7.765 1.00 83.69 86 ASP A O 1
ATOM 654 N N . PRO A 1 87 ? -16.738 -2.062 7.361 1.00 79.12 87 PRO A N 1
ATOM 655 C CA . PRO A 1 87 ? -17.208 -1.786 8.715 1.00 79.12 87 PRO A CA 1
ATOM 656 C C . PRO A 1 87 ? -16.578 -2.704 9.773 1.00 79.12 87 PRO A C 1
ATOM 658 O O . PRO A 1 87 ? -16.481 -2.296 10.930 1.00 79.12 87 PRO A O 1
ATOM 661 N N . ASP A 1 88 ? -16.127 -3.904 9.403 1.00 82.56 88 ASP A N 1
ATOM 662 C CA . ASP A 1 88 ? -15.609 -4.898 10.347 1.00 82.56 88 ASP A CA 1
ATOM 663 C C . ASP A 1 88 ? -14.134 -4.647 10.672 1.00 82.56 88 ASP A C 1
ATOM 665 O O . ASP A 1 88 ? -13.659 -4.877 11.792 1.00 82.56 88 ASP A O 1
ATOM 669 N N . THR A 1 89 ? -13.375 -4.165 9.688 1.00 83.12 89 THR A N 1
ATOM 670 C CA . THR A 1 89 ? -11.943 -3.878 9.841 1.00 83.12 89 THR A CA 1
ATOM 671 C C . THR A 1 89 ? -11.620 -2.405 10.042 1.00 83.12 89 THR A C 1
ATOM 673 O O . THR A 1 89 ? -10.569 -2.088 10.596 1.00 83.12 89 THR A O 1
ATOM 676 N N . GLY A 1 90 ? -12.515 -1.498 9.648 1.00 84.81 90 GLY A N 1
ATOM 677 C CA . GLY A 1 90 ? -12.223 -0.066 9.601 1.00 84.81 90 GLY A CA 1
ATOM 678 C C . GLY A 1 90 ? -11.253 0.309 8.478 1.00 84.81 90 GLY A C 1
ATOM 679 O O . GLY A 1 90 ? -10.810 1.456 8.417 1.00 84.81 90 GLY A O 1
ATOM 680 N N . PHE A 1 91 ? -10.899 -0.639 7.601 1.00 86.81 91 PHE A N 1
ATOM 681 C CA . PHE A 1 91 ? -10.113 -0.340 6.417 1.00 86.81 91 PHE A CA 1
ATOM 682 C C . PHE A 1 91 ? -10.946 0.419 5.395 1.00 86.81 91 PHE A C 1
ATOM 684 O O . PHE A 1 91 ? -12.133 0.167 5.190 1.00 86.81 91 PHE A O 1
ATOM 691 N N . VAL A 1 92 ? -10.269 1.313 4.689 1.00 88.06 92 VAL A N 1
ATOM 692 C CA . VAL A 1 92 ? -10.789 1.938 3.482 1.00 88.06 92 VAL A CA 1
ATOM 693 C C . VAL A 1 92 ? -10.048 1.366 2.280 1.00 88.06 92 VAL A C 1
ATOM 695 O O . VAL A 1 92 ? -8.829 1.498 2.167 1.00 88.06 92 VAL A O 1
ATOM 698 N N . PHE A 1 93 ? -10.772 0.735 1.369 1.00 85.19 93 PHE A N 1
ATOM 699 C CA . PHE A 1 93 ? -10.231 0.221 0.121 1.00 85.19 93 PHE A CA 1
ATOM 700 C C . PHE A 1 93 ? -10.112 1.337 -0.916 1.00 85.19 93 PHE A C 1
ATOM 702 O O . PHE A 1 93 ? -11.084 2.043 -1.186 1.00 85.19 93 PHE A O 1
ATOM 709 N N . TYR A 1 94 ? -8.928 1.479 -1.506 1.00 84.81 94 TYR A N 1
ATOM 710 C CA . TYR A 1 94 ? -8.640 2.437 -2.571 1.00 84.81 94 TYR A CA 1
ATOM 711 C C . TYR A 1 94 ? -8.227 1.689 -3.831 1.00 84.81 94 TYR A C 1
ATOM 713 O O . TYR A 1 94 ? -7.210 0.995 -3.821 1.00 84.81 94 TYR A O 1
ATOM 721 N N . SER A 1 95 ? -8.977 1.867 -4.918 1.00 80.81 95 SER A N 1
ATOM 722 C CA . SER A 1 95 ? -8.557 1.374 -6.229 1.00 80.81 95 SER A CA 1
ATOM 723 C C . SER A 1 95 ? -7.329 2.146 -6.716 1.00 80.81 95 SER A C 1
ATOM 725 O O . SER A 1 95 ? -7.305 3.382 -6.707 1.00 80.81 95 SER A O 1
ATOM 727 N N . VAL A 1 96 ? -6.307 1.417 -7.148 1.00 80.50 96 VAL A N 1
ATOM 728 C CA . VAL A 1 96 ? -5.098 1.941 -7.786 1.00 80.50 96 VAL A CA 1
ATOM 729 C C . VAL A 1 96 ? -4.957 1.313 -9.176 1.00 80.50 96 VAL A C 1
ATOM 731 O O . VAL A 1 96 ? -5.260 0.130 -9.337 1.00 80.50 96 VAL A O 1
ATOM 734 N N . PRO A 1 97 ? -4.525 2.081 -10.189 1.00 75.00 97 PRO A N 1
ATOM 735 C CA . PRO A 1 97 ? -4.446 1.588 -11.559 1.00 75.00 97 PRO A CA 1
ATOM 736 C C . PRO A 1 97 ? -3.404 0.471 -11.688 1.00 75.00 97 PRO A C 1
ATOM 738 O O . PRO A 1 97 ? -2.294 0.581 -11.166 1.00 75.00 97 PRO A O 1
ATOM 741 N N . ALA A 1 98 ? -3.771 -0.590 -12.406 1.00 78.94 98 ALA A N 1
ATOM 742 C CA . ALA A 1 98 ? -2.939 -1.776 -12.607 1.00 78.94 98 ALA A CA 1
ATOM 743 C C . ALA A 1 98 ? -2.532 -2.023 -14.071 1.00 78.94 98 ALA A C 1
ATOM 745 O O . ALA A 1 98 ? -1.654 -2.843 -14.319 1.00 78.94 98 ALA A O 1
ATOM 746 N N . CYS A 1 99 ? -3.148 -1.342 -15.046 1.00 77.06 99 CYS A N 1
ATOM 747 C CA . CYS A 1 99 ? -2.928 -1.607 -16.476 1.00 77.06 99 CYS A CA 1
ATOM 748 C C . CYS A 1 99 ? -1.480 -1.366 -16.941 1.00 77.06 99 CYS A C 1
ATOM 750 O O . CYS A 1 99 ? -0.990 -2.088 -17.804 1.00 77.06 99 CYS A O 1
ATOM 752 N N . GLU A 1 100 ? -0.805 -0.387 -16.342 1.00 80.38 100 GLU A N 1
ATOM 753 C CA . GLU A 1 100 ? 0.581 0.005 -16.635 1.00 80.38 100 GLU A CA 1
ATOM 754 C C . GLU A 1 100 ? 1.531 -0.325 -15.469 1.00 80.38 100 GLU A C 1
ATOM 756 O O . GLU A 1 100 ? 2.703 0.049 -15.475 1.00 80.38 100 GLU A O 1
ATOM 761 N N . ALA A 1 101 ? 1.031 -1.016 -14.438 1.00 84.19 101 ALA A N 1
ATOM 762 C CA . ALA A 1 101 ? 1.797 -1.286 -13.231 1.00 84.19 101 ALA A CA 1
ATOM 763 C C . ALA A 1 101 ? 2.988 -2.205 -13.520 1.00 84.19 101 ALA A C 1
ATOM 765 O O . ALA A 1 101 ? 2.827 -3.329 -14.000 1.00 84.19 101 ALA A O 1
ATOM 766 N N . THR A 1 102 ? 4.188 -1.754 -13.164 1.00 89.75 102 THR A N 1
ATOM 767 C CA . THR A 1 102 ? 5.389 -2.590 -13.240 1.00 89.75 102 THR A CA 1
ATOM 768 C C . THR A 1 102 ? 5.608 -3.398 -11.968 1.00 89.75 102 THR A C 1
ATOM 770 O O . THR A 1 102 ? 5.002 -3.145 -10.927 1.00 89.75 102 THR A O 1
ATOM 773 N N . GLU A 1 103 ? 6.533 -4.359 -12.022 1.00 91.62 103 GLU A N 1
ATOM 774 C CA . GLU A 1 103 ? 6.886 -5.205 -10.875 1.00 91.62 103 GLU A CA 1
ATOM 775 C C . GLU A 1 103 ? 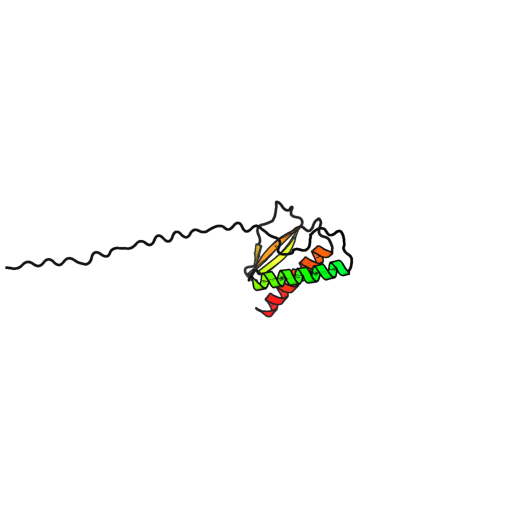7.290 -4.390 -9.640 1.00 91.62 103 GLU A C 1
ATOM 777 O O . GLU A 1 103 ? 6.900 -4.730 -8.525 1.00 91.62 103 GLU A O 1
ATOM 782 N N . CYS A 1 104 ? 8.008 -3.276 -9.822 1.00 92.06 104 CYS A N 1
ATOM 783 C CA . CYS A 1 104 ? 8.326 -2.356 -8.729 1.00 92.06 104 CYS A CA 1
ATOM 784 C C . CYS A 1 104 ? 7.067 -1.785 -8.060 1.00 92.06 104 CYS A C 1
A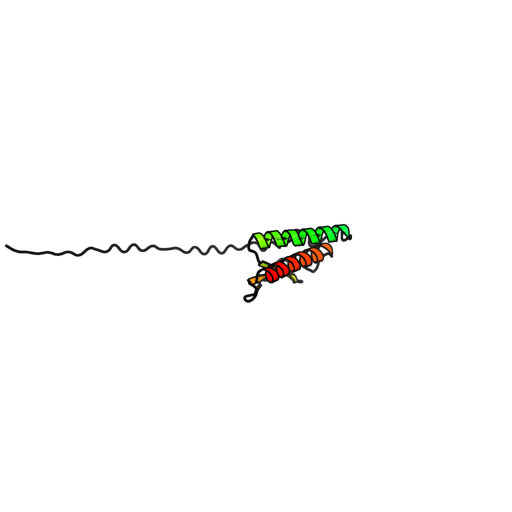TOM 786 O O . CYS A 1 104 ? 6.981 -1.766 -6.831 1.00 92.06 104 CYS A O 1
ATOM 788 N N . PHE A 1 105 ? 6.085 -1.330 -8.841 1.00 91.81 105 PHE A N 1
ATOM 789 C CA . PHE A 1 105 ? 4.840 -0.793 -8.295 1.00 91.81 105 PHE A CA 1
ATOM 790 C C . PHE A 1 105 ? 4.046 -1.865 -7.549 1.00 91.81 105 PHE A C 1
ATOM 792 O O . PHE A 1 105 ? 3.643 -1.644 -6.408 1.00 91.81 105 PHE A O 1
ATOM 799 N N . LEU A 1 106 ? 3.888 -3.042 -8.160 1.00 92.06 106 LEU A N 1
ATOM 800 C CA . LEU A 1 106 ? 3.194 -4.179 -7.553 1.00 92.06 106 LEU A CA 1
ATOM 801 C C . LEU A 1 106 ? 3.844 -4.578 -6.222 1.00 92.06 106 LEU A C 1
ATOM 803 O O . LEU A 1 106 ? 3.158 -4.692 -5.210 1.00 92.06 106 LEU A O 1
ATOM 807 N N . ALA A 1 107 ? 5.175 -4.672 -6.185 1.00 94.62 107 ALA A N 1
ATOM 808 C CA . ALA A 1 107 ? 5.907 -5.003 -4.967 1.00 94.62 107 ALA A CA 1
ATOM 809 C C . ALA A 1 107 ? 5.741 -3.945 -3.861 1.00 94.62 107 ALA A C 1
ATOM 811 O O . ALA A 1 107 ? 5.681 -4.288 -2.680 1.00 94.62 107 ALA A O 1
ATOM 812 N N . ALA A 1 108 ? 5.644 -2.659 -4.217 1.00 94.62 108 ALA A N 1
ATOM 813 C CA . ALA A 1 108 ? 5.355 -1.599 -3.253 1.00 94.62 108 ALA A CA 1
ATOM 814 C C . ALA A 1 108 ? 3.918 -1.683 -2.711 1.00 94.62 108 ALA A C 1
ATOM 816 O O . ALA A 1 108 ? 3.711 -1.499 -1.511 1.00 94.62 108 ALA A O 1
ATOM 817 N N . VAL A 1 109 ? 2.936 -1.975 -3.573 1.00 94.25 109 VAL A N 1
ATOM 818 C CA . VAL A 1 109 ? 1.529 -2.176 -3.187 1.00 94.25 109 VAL A CA 1
ATOM 819 C C . VAL A 1 109 ? 1.392 -3.353 -2.221 1.00 94.25 109 VAL A C 1
ATOM 821 O O . VAL A 1 109 ? 0.759 -3.208 -1.172 1.00 94.25 109 VAL A O 1
ATOM 824 N N . ASP A 1 110 ? 2.014 -4.489 -2.534 1.00 95.88 110 ASP A N 1
ATOM 825 C CA . ASP A 1 110 ? 1.982 -5.683 -1.686 1.00 95.88 110 ASP A CA 1
ATOM 826 C C . ASP A 1 110 ? 2.615 -5.404 -0.321 1.00 95.88 110 ASP A C 1
ATOM 828 O O . ASP A 1 110 ? 1.985 -5.629 0.714 1.00 95.88 110 ASP A O 1
ATOM 832 N N . ALA A 1 111 ? 3.808 -4.802 -0.304 1.00 97.19 111 ALA A N 1
ATOM 833 C CA . ALA A 1 111 ? 4.497 -4.442 0.932 1.00 97.19 111 ALA A CA 1
ATOM 834 C C . ALA A 1 111 ? 3.691 -3.454 1.797 1.00 97.19 111 ALA A C 1
ATOM 836 O O . ALA A 1 111 ? 3.638 -3.591 3.023 1.00 97.19 111 ALA A O 1
ATOM 837 N N . TYR A 1 112 ? 3.028 -2.475 1.171 1.00 96.81 112 TYR A N 1
ATOM 838 C CA . TYR A 1 112 ? 2.138 -1.541 1.862 1.00 96.81 112 TYR A CA 1
ATOM 839 C C . TYR A 1 112 ? 0.961 -2.279 2.516 1.00 96.81 112 TYR A C 1
ATOM 841 O O . TYR A 1 112 ? 0.694 -2.116 3.712 1.00 96.81 112 TYR A O 1
ATOM 849 N N . ASN A 1 113 ? 0.265 -3.111 1.739 1.00 96.12 113 ASN A N 1
ATOM 850 C CA . ASN A 1 113 ? -0.914 -3.845 2.188 1.00 96.12 113 ASN A CA 1
ATOM 851 C C . ASN A 1 113 ? -0.578 -4.843 3.303 1.00 96.12 113 ASN A C 1
ATOM 853 O O . ASN A 1 113 ? -1.336 -4.960 4.268 1.00 96.12 113 ASN A O 1
ATOM 857 N N . ASP A 1 114 ? 0.554 -5.534 3.207 1.00 97.38 114 ASP A N 1
ATOM 858 C CA . ASP A 1 114 ? 1.002 -6.484 4.224 1.00 97.38 114 ASP A CA 1
ATOM 859 C C . ASP A 1 114 ? 1.355 -5.788 5.536 1.00 97.38 114 ASP A C 1
ATOM 861 O O . ASP A 1 114 ? 0.949 -6.249 6.606 1.00 97.38 114 ASP A O 1
ATOM 865 N N . ALA A 1 115 ? 2.026 -4.634 5.480 1.00 96.62 115 ALA A N 1
ATOM 866 C CA . ALA A 1 115 ? 2.308 -3.832 6.668 1.00 96.62 115 ALA A CA 1
ATOM 867 C C . ALA A 1 115 ? 1.018 -3.348 7.357 1.00 96.62 115 ALA A C 1
ATOM 869 O O . ALA A 1 115 ? 0.914 -3.421 8.585 1.00 96.62 115 ALA A O 1
ATOM 870 N N . MET A 1 116 ? 0.020 -2.912 6.582 1.00 95.56 116 MET A N 1
ATOM 871 C CA . MET A 1 116 ? -1.297 -2.510 7.093 1.00 95.56 116 MET A CA 1
ATOM 872 C C . MET A 1 116 ? -2.034 -3.666 7.770 1.00 95.56 116 MET A C 1
ATOM 874 O O . MET A 1 116 ? -2.470 -3.542 8.918 1.00 95.56 116 MET A O 1
ATOM 878 N N . LYS A 1 117 ? -2.137 -4.811 7.088 1.00 94.75 117 LYS A N 1
ATOM 879 C CA . LYS A 1 117 ? -2.787 -6.019 7.619 1.00 94.75 117 LYS A CA 1
ATOM 880 C C . LYS A 1 117 ? -2.088 -6.518 8.875 1.00 94.75 117 LYS A C 1
ATOM 882 O O . LYS A 1 117 ? -2.761 -6.849 9.849 1.00 94.75 117 LYS A O 1
ATOM 887 N N . LYS A 1 118 ? -0.752 -6.541 8.871 1.00 96.19 118 LYS A N 1
ATOM 888 C CA . LYS A 1 118 ? 0.045 -6.950 10.027 1.00 96.19 118 LYS A CA 1
ATOM 889 C C . LYS A 1 118 ? -0.202 -6.039 11.222 1.00 96.19 118 LYS A C 1
ATOM 891 O O . LYS A 1 118 ? -0.491 -6.541 12.302 1.00 96.19 118 LYS A O 1
ATOM 896 N N . TRP A 1 119 ? -0.126 -4.721 11.036 1.00 94.88 119 TRP A N 1
ATOM 897 C CA . TRP A 1 119 ? -0.389 -3.782 12.125 1.00 94.88 119 TRP A CA 1
ATOM 898 C C . TRP A 1 119 ? -1.788 -3.986 12.707 1.00 94.88 119 TRP A C 1
ATOM 900 O O . TRP A 1 119 ? -1.933 -4.094 13.920 1.00 94.88 119 TRP A O 1
ATOM 910 N N . HIS A 1 120 ? -2.797 -4.109 11.845 1.00 92.62 120 HIS A N 1
ATOM 911 C CA . HIS A 1 120 ? -4.177 -4.334 12.261 1.00 92.62 120 HIS A CA 1
ATOM 912 C C . HIS A 1 120 ? -4.352 -5.662 13.013 1.00 92.62 120 HIS A C 1
ATOM 914 O O . HIS A 1 120 ? -5.066 -5.698 14.008 1.00 92.62 120 HIS A O 1
ATOM 920 N N . ALA A 1 121 ? -3.688 -6.741 12.588 1.00 92.88 121 ALA A N 1
ATOM 921 C CA . ALA A 1 121 ? -3.704 -8.017 13.307 1.00 92.88 121 ALA A CA 1
ATOM 922 C C . ALA A 1 121 ? -3.018 -7.939 14.684 1.00 92.88 121 ALA A C 1
ATOM 924 O O . ALA A 1 121 ? -3.467 -8.593 15.617 1.00 92.88 121 ALA A O 1
ATOM 925 N N . ASP A 1 122 ? -1.961 -7.132 14.815 1.00 93.81 122 ASP A N 1
ATOM 926 C CA . ASP A 1 122 ? -1.200 -6.975 16.061 1.00 93.81 122 ASP A CA 1
ATOM 927 C C . ASP A 1 122 ? -1.887 -6.020 17.075 1.00 93.81 122 ASP A C 1
ATOM 929 O O . ASP A 1 122 ? -1.487 -5.986 18.239 1.00 93.81 122 ASP A O 1
ATOM 933 N N . HIS A 1 123 ? -2.880 -5.221 16.650 1.00 89.50 123 HIS A N 1
ATOM 934 C CA . HIS A 1 123 ? -3.513 -4.159 17.463 1.00 89.50 123 HIS A CA 1
ATOM 935 C C . HIS A 1 123 ? -5.042 -4.273 17.586 1.00 89.50 123 HIS A C 1
ATOM 937 O O . HIS A 1 123 ? -5.679 -3.366 18.129 1.00 89.50 123 HIS A O 1
ATOM 943 N N . LYS A 1 124 ? -5.627 -5.360 17.082 1.00 68.69 124 LYS A N 1
ATOM 944 C CA . LYS A 1 124 ? -7.006 -5.761 17.378 1.00 68.69 124 LYS A CA 1
ATOM 945 C C . LYS A 1 124 ? -7.055 -6.710 18.566 1.00 68.69 124 LYS A C 1
ATOM 947 O O . LYS A 1 124 ? -8.058 -6.623 19.306 1.00 68.69 124 LYS A O 1
#

Sequence (124 aa):
MLTHAMRAPTATFLIVMTVLATAHVFASHDVPITTPIESADNGPMAIAAAIRQGEADAKRDIKAGKFRILLLDIVWQDERSAPVHDPDTGFVFYSVPACEATECFLAAVDAYNDAMKKWHADHK

Foldseek 3Di:
DDDDDDDDDDPDDDDPPPPPPPPPPPPDLPPLQPFDQADPDPPPVLLVVLLVRLLVSLVVCVVVVQQEAEDADQDDPVCFDDFDADPVQRYTYGYDYNPNGDSSNVSSNVSNRVNSVVVSVVVD

Radius of gyration: 26.36 Å; chains: 1; bounding box: 70×60×68 Å

Secondary structure (DSSP, 8-state):
-------------------------------S--S-SS-S--SHHHHHHHHHHHHHHHHHHHHTT--EEEEEE---GGG-PPPEE-TTT--EEEEEE-TT--HHHHHHHHHHHHHHHHHHHHH-

pLDDT: mean 75.88, std 20.41, range [32.94, 97.38]